Protein AF-A0A151H993-F1 (afdb_monomer_lite)

Secondary structure (DSSP, 8-state):
-TTS-EEPTTS-EE--SS-S-----SS----TTS---------HHHHHHHHHHHHHHHHHHHTGGGS-HHHHHHHHHHHHHHHHHHHHHHHHHHHHHHHHHHTTEEEEESGGGG-TTS-TTGGG-SSEEEEE----HHHHHHHHHHHHHH-

Radius of gyration: 31.65 Å; chains: 1; bounding box: 54×79×67 Å

Foldseek 3Di:
DPQQWDQDPVRDTDGDPDGPDDDDDPDPDDDPSDDDDDDDDPDPVVVVVVVVVVVVVVVVVVCLVVDDPVVVVVVVCVVVVVVVVVVVQVVVQVVVQLVVVLVQKRKGAQPLLPPPPADPVRSPPPGIDMDGHPDDPVSVVVSVVVVVVVD

p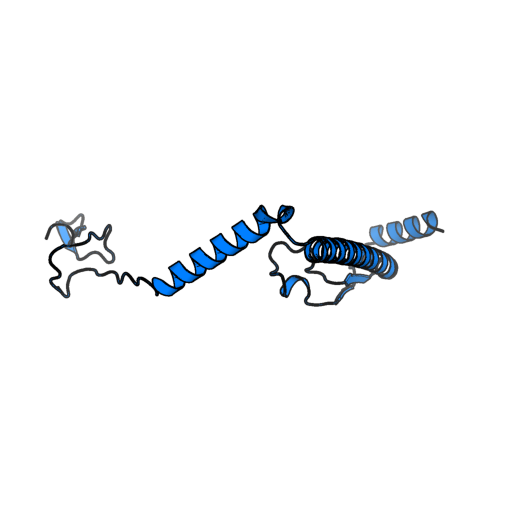LDDT: mean 85.68, std 9.74, range [46.72, 97.81]

InterPro domains:
  IPR004728 Translocation protein Sec62 [PF03839] (10-131)
  IPR004728 Translocation protein Sec62 [PTHR12443] (11-133)

Organism: NCBI:txid1130821

Structure (mmCIF, N/CA/C/O backbone):
data_AF-A0A151H993-F1
#
_entry.id   AF-A0A151H993-F1
#
loop_
_atom_site.group_PDB
_atom_site.id
_atom_site.type_symbol
_atom_site.label_atom_id
_atom_site.label_alt_id
_atom_site.label_comp_id
_atom_site.label_asym_id
_atom_site.label_entity_id
_atom_site.label_seq_id
_atom_site.pdbx_PDB_ins_code
_atom_site.Cartn_x
_atom_site.Cartn_y
_atom_site.Cartn_z
_atom_site.occupancy
_atom_site.B_iso_or_equiv
_atom_site.auth_seq_id
_atom_site.auth_comp_id
_atom_site.auth_asym_id
_atom_site.auth_atom_id
_atom_site.pdbx_PDB_model_num
ATOM 1 N N . ILE A 1 1 ? -18.102 37.736 39.877 1.00 49.25 1 ILE A N 1
ATOM 2 C CA . ILE A 1 1 ? -18.304 37.528 38.415 1.00 49.25 1 ILE A CA 1
ATOM 3 C C . ILE A 1 1 ? -16.964 37.888 37.768 1.00 49.25 1 ILE A C 1
ATOM 5 O O . ILE A 1 1 ? -16.872 38.728 36.885 1.00 49.25 1 ILE A O 1
ATOM 9 N N . ASP A 1 2 ? -15.882 37.294 38.279 1.00 46.72 2 ASP A N 1
ATOM 10 C CA . ASP A 1 2 ? -14.565 37.962 38.308 1.00 46.72 2 ASP A CA 1
ATOM 11 C C . ASP A 1 2 ? -13.666 37.556 37.134 1.00 46.72 2 ASP A C 1
ATOM 13 O O . ASP A 1 2 ? -12.447 37.593 37.214 1.00 46.72 2 ASP A O 1
ATOM 17 N N . GLY A 1 3 ? -14.277 37.145 36.023 1.00 54.12 3 GLY A N 1
ATOM 18 C CA . GLY A 1 3 ? -13.558 36.728 34.815 1.00 54.12 3 GLY A CA 1
ATOM 19 C C . GLY A 1 3 ? -14.303 37.001 33.512 1.00 54.12 3 GLY A C 1
ATOM 20 O O . GLY A 1 3 ? -13.907 36.484 32.473 1.00 54.12 3 GLY A O 1
ATOM 21 N N . VAL A 1 4 ? -15.399 37.768 33.556 1.00 57.16 4 VAL A N 1
ATOM 22 C CA . VAL A 1 4 ? -16.246 38.049 32.379 1.00 57.16 4 VAL A CA 1
ATOM 23 C C . VAL A 1 4 ? -15.883 39.384 31.719 1.00 57.16 4 VAL A C 1
ATOM 25 O O . VAL A 1 4 ? -16.315 39.653 30.603 1.00 57.16 4 VAL A O 1
ATOM 28 N N . ILE A 1 5 ? -15.086 40.225 32.381 1.00 61.66 5 ILE A N 1
ATOM 29 C CA . ILE A 1 5 ? -14.838 41.604 31.957 1.00 61.66 5 ILE A CA 1
ATOM 30 C C . ILE A 1 5 ? -13.337 41.891 32.054 1.00 61.66 5 ILE A C 1
ATOM 32 O O . ILE A 1 5 ? -12.749 41.736 33.121 1.00 61.66 5 ILE A O 1
ATOM 36 N N . GLU A 1 6 ? -12.723 42.284 30.938 1.00 65.31 6 GLU A N 1
ATOM 37 C CA . GLU A 1 6 ? -11.327 42.727 30.888 1.00 65.31 6 GLU A CA 1
ATOM 38 C C . GLU A 1 6 ? -11.284 44.256 31.063 1.00 65.31 6 GLU A C 1
ATOM 40 O O . GLU A 1 6 ? -12.134 44.974 30.525 1.00 65.31 6 GLU A O 1
ATOM 45 N N . GLN A 1 7 ? -10.334 44.760 31.853 1.00 65.25 7 GLN A N 1
ATOM 46 C CA . GLN A 1 7 ? -10.122 46.197 32.046 1.00 65.25 7 GLN A CA 1
ATOM 47 C C . GLN A 1 7 ? -9.073 46.680 31.034 1.00 65.25 7 GLN A C 1
ATOM 49 O O . GLN A 1 7 ? -7.961 46.159 31.012 1.00 65.25 7 GLN A O 1
ATOM 54 N N . ASP A 1 8 ? -9.454 47.631 30.178 1.00 67.00 8 ASP A N 1
ATOM 55 C CA . ASP A 1 8 ? -8.564 48.286 29.205 1.00 67.00 8 ASP A CA 1
ATOM 56 C C . ASP A 1 8 ? -7.508 49.136 29.950 1.00 67.00 8 ASP A C 1
ATOM 58 O O . ASP A 1 8 ? -7.734 49.519 31.101 1.00 67.00 8 ASP A O 1
ATOM 62 N N . GLU A 1 9 ? -6.386 49.495 29.313 1.00 73.56 9 GLU A N 1
ATOM 63 C CA . GLU A 1 9 ? -5.328 50.331 29.936 1.00 73.56 9 GLU A CA 1
ATOM 64 C C . GLU A 1 9 ? -5.853 51.697 30.428 1.00 73.56 9 GLU A C 1
ATOM 66 O O . GLU A 1 9 ? -5.329 52.291 31.366 1.00 73.56 9 GLU A O 1
ATOM 71 N N . GLU A 1 10 ? -6.960 52.160 29.846 1.00 77.44 10 GLU A N 1
ATOM 72 C CA . GLU A 1 10 ? -7.692 53.378 30.211 1.00 77.44 10 GLU A CA 1
ATOM 73 C C . GLU A 1 10 ? -8.673 53.182 31.386 1.00 77.44 10 GLU A C 1
ATOM 75 O O . GLU A 1 10 ? -9.511 54.040 31.666 1.00 77.44 10 GLU A O 1
ATOM 80 N N . GLY A 1 11 ? -8.647 52.020 32.041 1.00 71.88 11 GLY A N 1
ATOM 81 C CA . GLY A 1 11 ? -9.519 51.687 33.164 1.00 71.88 11 GLY A CA 1
ATOM 82 C C . GLY A 1 11 ? -10.969 51.373 32.779 1.00 71.88 11 GLY A C 1
ATOM 83 O O . GLY A 1 11 ? -11.807 51.212 33.667 1.00 71.88 11 GLY A O 1
ATOM 84 N N . ARG A 1 12 ? -11.285 51.271 31.480 1.00 71.00 12 ARG A N 1
ATOM 85 C CA . ARG A 1 12 ? -12.637 50.979 30.980 1.00 71.00 12 ARG A CA 1
ATOM 86 C C . ARG A 1 12 ? -12.909 49.476 30.970 1.00 71.00 12 ARG A C 1
ATOM 88 O O . ARG A 1 12 ? -12.113 48.691 30.469 1.00 71.00 12 ARG A O 1
ATOM 95 N N . PHE A 1 13 ? -14.066 49.078 31.482 1.00 69.75 13 PHE A N 1
ATOM 96 C CA . PHE A 1 13 ? -14.528 47.692 31.469 1.00 69.75 13 PHE A CA 1
ATOM 97 C C . PHE A 1 13 ? -15.065 47.316 30.081 1.00 69.75 13 PHE A C 1
ATOM 99 O O . PHE A 1 13 ? -16.058 47.889 29.627 1.00 69.75 13 PHE A O 1
ATOM 106 N N . LYS A 1 14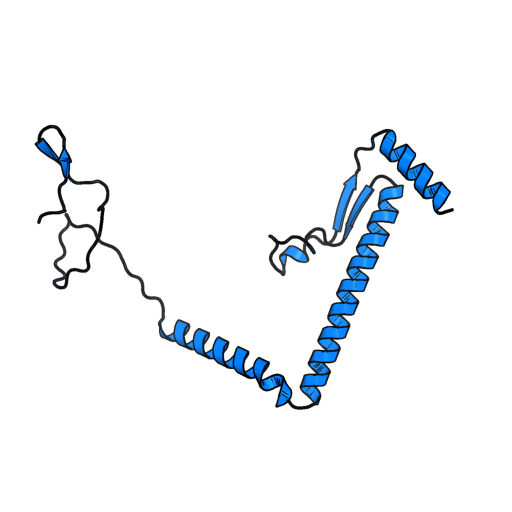 ? -14.437 46.349 29.402 1.00 69.81 14 LYS A N 1
ATOM 107 C CA . LYS A 1 14 ? -14.909 45.801 28.121 1.00 6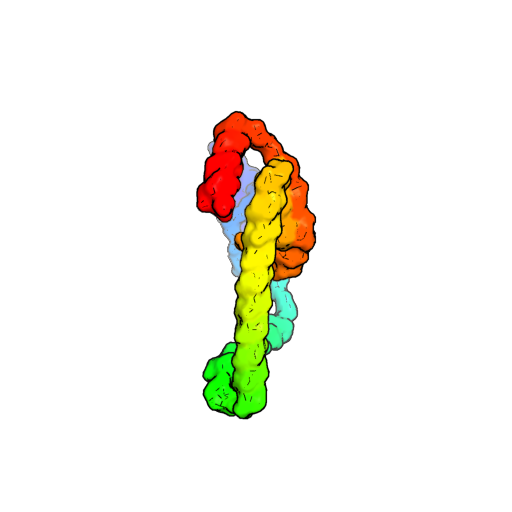9.81 14 LYS A CA 1
ATOM 108 C C . LYS A 1 14 ? -15.179 44.307 28.225 1.00 69.81 14 LYS A C 1
ATOM 110 O O . LYS A 1 14 ? -14.467 43.555 28.889 1.00 69.81 14 LYS A O 1
ATOM 115 N N . ARG A 1 15 ? -16.218 43.862 27.516 1.00 69.31 15 ARG A N 1
ATOM 116 C CA . ARG A 1 15 ? -16.500 42.435 27.359 1.00 69.31 15 ARG A CA 1
ATOM 117 C C . ARG A 1 15 ? -15.475 41.841 26.378 1.00 69.31 15 ARG A C 1
ATOM 119 O O . ARG A 1 15 ? -15.382 42.347 25.257 1.00 69.31 15 ARG A O 1
ATOM 126 N N . PRO A 1 16 ? -14.712 40.803 26.760 1.00 74.69 16 PRO A N 1
ATOM 127 C CA . PRO A 1 16 ? -13.756 40.171 25.863 1.00 74.69 16 PRO A CA 1
ATOM 128 C C . PRO A 1 16 ? -14.493 39.491 24.707 1.00 74.69 16 PRO A C 1
ATOM 130 O O . PRO A 1 16 ? -15.607 38.994 24.872 1.00 74.69 16 PRO A O 1
ATOM 133 N N . LYS A 1 17 ? -13.870 39.445 23.525 1.00 80.06 17 LYS A N 1
ATOM 134 C CA . LYS A 1 17 ? -14.436 38.744 22.357 1.00 80.06 17 LYS A CA 1
ATOM 135 C C . LYS A 1 17 ? -14.477 37.225 22.569 1.00 80.06 17 LYS A C 1
ATOM 137 O O . LYS A 1 17 ? -15.388 36.568 22.078 1.00 80.06 17 LYS A O 1
ATOM 142 N N . TRP A 1 18 ? -13.502 36.690 23.308 1.00 77.94 18 TRP A N 1
ATOM 143 C CA . TRP A 1 18 ? -13.349 35.264 23.593 1.00 77.94 18 TRP A CA 1
ATOM 144 C C . TRP A 1 18 ? -12.889 35.039 25.039 1.00 77.94 18 TRP A C 1
ATOM 146 O O . TRP A 1 18 ? -12.071 35.815 25.536 1.00 77.94 18 TRP A O 1
ATOM 156 N N . PRO A 1 19 ? -13.364 33.984 25.720 1.00 77.12 19 PRO A N 1
ATOM 157 C CA . PRO A 1 19 ? -12.911 33.660 27.065 1.00 77.12 19 PRO A CA 1
ATOM 158 C C . PRO A 1 19 ? -11.510 33.033 27.021 1.00 77.12 19 PRO A C 1
ATOM 160 O O . PRO A 1 19 ? -11.241 32.166 26.193 1.00 77.12 19 PRO A O 1
ATOM 163 N N . LYS A 1 20 ? -10.627 33.407 27.955 1.00 79.25 20 LYS A N 1
ATOM 164 C CA . LYS A 1 20 ? -9.298 32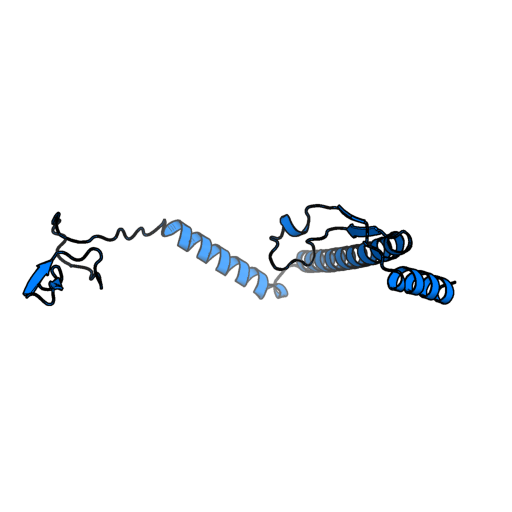.775 28.096 1.00 79.25 20 LYS A CA 1
ATOM 165 C C . LYS A 1 20 ? -9.382 31.329 28.601 1.00 79.25 20 LYS A C 1
ATOM 167 O O . LYS A 1 20 ? -8.558 30.498 28.235 1.00 79.25 20 LYS A O 1
ATOM 172 N N . ARG A 1 21 ? -10.367 31.022 29.453 1.00 78.00 21 ARG A N 1
ATOM 173 C CA . ARG A 1 21 ? -10.613 29.679 30.000 1.00 78.00 21 ARG A CA 1
ATOM 174 C C . ARG A 1 21 ? -12.075 29.524 30.408 1.00 78.00 21 ARG A C 1
ATOM 176 O O . ARG A 1 21 ? -12.637 30.416 31.035 1.00 78.00 21 ARG A O 1
ATOM 183 N N . LEU A 1 22 ? -12.657 28.369 30.100 1.00 80.75 22 LEU A N 1
ATOM 184 C CA . LEU A 1 22 ? -13.975 27.954 30.579 1.00 80.75 22 LEU A CA 1
ATOM 185 C C . LEU A 1 22 ? -13.800 26.920 31.694 1.00 80.75 22 LEU A C 1
ATOM 187 O O . LEU A 1 22 ? -12.943 26.042 31.604 1.00 80.75 22 LEU A O 1
ATOM 191 N N . ALA A 1 23 ? -14.600 27.029 32.750 1.00 81.12 23 ALA A N 1
ATOM 192 C CA . ALA A 1 23 ? -14.651 26.052 33.830 1.00 81.12 23 ALA A CA 1
ATOM 193 C C . ALA A 1 23 ? -16.064 25.471 33.922 1.00 81.12 23 ALA A C 1
ATOM 195 O O . ALA A 1 23 ? -17.049 26.188 33.727 1.00 81.12 23 ALA A O 1
ATOM 196 N N . MET A 1 24 ? -16.171 24.179 34.235 1.00 81.94 24 MET A N 1
ATOM 197 C CA . MET A 1 24 ? -17.470 23.568 34.509 1.00 81.94 24 MET A CA 1
ATOM 198 C C . MET A 1 24 ? -18.050 24.170 35.789 1.00 81.94 24 MET A C 1
ATOM 200 O O . MET A 1 24 ? -17.447 24.089 36.858 1.00 81.94 24 MET A O 1
ATOM 204 N N . THR A 1 25 ? -19.224 24.787 35.666 1.00 79.94 25 THR A N 1
ATOM 205 C CA . THR A 1 25 ? -19.954 25.340 36.809 1.00 79.94 25 THR A CA 1
ATOM 206 C C . THR A 1 25 ? -20.975 24.305 37.289 1.00 79.94 25 THR A C 1
ATOM 208 O O . THR A 1 25 ? -21.789 23.857 36.479 1.00 79.94 25 THR A O 1
ATOM 211 N N . PRO A 1 26 ? -20.977 23.923 38.582 1.00 81.38 26 PRO A N 1
ATOM 212 C CA . PRO A 1 26 ? -21.912 22.924 39.108 1.00 81.38 26 PRO A CA 1
ATOM 213 C C . PRO A 1 26 ? -23.368 23.415 39.142 1.00 81.38 26 PRO A C 1
ATOM 215 O O . PRO A 1 26 ? -24.289 22.607 39.100 1.00 81.38 26 PRO A O 1
ATOM 218 N N . LYS A 1 27 ? -23.595 24.737 39.194 1.00 83.00 27 LYS A N 1
ATOM 219 C CA . LYS A 1 27 ? -24.921 25.359 39.057 1.00 83.00 27 LYS A CA 1
ATOM 220 C C . LYS A 1 27 ? -25.123 25.847 37.617 1.00 83.00 27 LYS A C 1
ATOM 222 O O . LYS A 1 27 ? -24.519 26.838 37.215 1.00 83.00 27 LYS A O 1
ATOM 227 N N . GLN A 1 28 ? -25.970 25.159 36.854 1.00 78.81 28 GLN A N 1
ATOM 228 C CA . GLN A 1 28 ? -26.311 25.498 35.465 1.00 78.81 28 GLN A CA 1
ATOM 229 C C . GLN A 1 28 ? -27.358 26.626 35.415 1.00 78.81 28 GLN A C 1
ATOM 231 O O . GLN A 1 28 ? -28.526 26.389 35.124 1.00 78.81 28 GLN A O 1
ATOM 236 N N . ASN A 1 29 ? -26.941 27.854 35.729 1.00 81.62 29 ASN A N 1
ATOM 237 C CA . ASN A 1 29 ? -27.744 29.047 35.455 1.00 81.62 29 ASN A CA 1
ATOM 238 C C . ASN A 1 29 ? -27.386 29.587 34.065 1.00 81.62 29 ASN A C 1
ATOM 240 O O . ASN A 1 29 ? -26.209 29.802 33.762 1.00 81.62 29 ASN A O 1
ATOM 244 N N . PHE A 1 30 ? -28.397 29.808 33.225 1.00 81.00 30 PHE A N 1
ATOM 245 C CA . PHE A 1 30 ? -28.211 30.355 31.884 1.00 81.00 30 PHE A CA 1
ATOM 246 C C . PHE A 1 30 ? -28.276 31.887 31.924 1.00 81.00 30 PHE A C 1
ATOM 248 O O . PHE A 1 30 ? -29.315 32.459 32.245 1.00 81.00 30 PHE A O 1
ATOM 255 N N . ASP A 1 31 ? -27.158 32.539 31.612 1.00 82.00 31 ASP A N 1
ATOM 256 C CA . ASP A 1 31 ? -26.994 33.986 31.522 1.00 82.00 31 ASP A CA 1
ATOM 257 C C . ASP A 1 31 ? -26.629 34.344 30.069 1.00 82.00 31 ASP A C 1
ATOM 259 O O . ASP A 1 31 ? -25.620 33.848 29.555 1.00 82.00 31 ASP A O 1
ATOM 263 N N . PRO A 1 32 ? -27.395 35.221 29.393 1.00 79.62 32 PRO A N 1
ATOM 264 C CA . PRO A 1 32 ? -27.065 35.716 28.055 1.00 79.62 32 PRO A CA 1
ATOM 265 C C . PRO A 1 32 ? -25.656 36.322 27.924 1.00 79.62 32 PRO A C 1
ATOM 267 O O . PRO A 1 32 ? -25.127 36.429 26.816 1.00 79.62 32 PRO A O 1
ATOM 270 N N . GLN A 1 33 ? -25.041 36.743 29.034 1.00 76.38 33 GLN A N 1
ATOM 271 C CA . GLN A 1 33 ? -23.711 37.350 29.067 1.00 76.38 33 GLN A CA 1
ATOM 272 C C . GLN A 1 33 ? -22.568 36.349 29.306 1.00 76.38 33 GLN A C 1
ATOM 274 O O . GLN A 1 33 ? -21.398 36.743 29.234 1.00 76.38 33 GLN A O 1
ATOM 279 N N . ALA A 1 34 ? -22.855 35.065 29.519 1.00 79.12 34 ALA A N 1
ATOM 280 C CA . ALA A 1 34 ? -21.838 34.035 29.715 1.00 79.12 34 ALA A CA 1
ATOM 281 C C . ALA A 1 34 ? -21.405 33.360 28.398 1.00 79.12 34 ALA A C 1
ATOM 283 O O . ALA A 1 34 ? -22.091 33.412 27.377 1.00 79.12 34 ALA A O 1
ATOM 284 N N . PHE A 1 35 ? -20.231 32.726 28.426 1.00 82.38 35 PHE A N 1
ATOM 285 C CA . PHE A 1 35 ? -19.720 31.905 27.329 1.00 82.38 35 PHE A CA 1
ATOM 286 C C . PHE A 1 35 ? -20.047 30.432 27.576 1.00 82.38 35 PHE A C 1
ATOM 288 O O . PHE A 1 35 ? -19.859 29.931 28.685 1.00 82.38 35 PHE A O 1
ATOM 295 N N . TYR A 1 36 ? -20.477 29.733 26.526 1.00 83.75 36 TYR A N 1
ATOM 296 C CA . TYR A 1 36 ? -20.887 28.332 26.587 1.00 83.75 36 TYR A CA 1
ATOM 297 C C . TYR A 1 36 ? -20.106 27.490 25.584 1.00 83.75 36 TYR A C 1
ATOM 299 O O . TYR A 1 36 ? -19.775 27.950 24.493 1.00 83.75 36 TYR A O 1
ATOM 307 N N . VAL A 1 37 ? -19.843 26.238 25.952 1.00 86.06 37 VAL A N 1
ATOM 308 C CA . VAL A 1 37 ? -19.308 25.211 25.057 1.00 86.06 37 VAL A CA 1
ATOM 309 C C . VAL A 1 37 ? -20.264 24.028 25.066 1.00 86.06 37 VAL A C 1
ATOM 311 O O . VAL A 1 37 ? -20.712 23.591 26.126 1.00 86.06 37 VAL A O 1
ATOM 314 N N . VAL A 1 38 ? -20.595 23.521 23.882 1.00 85.00 38 VAL A N 1
ATOM 315 C CA . VAL A 1 38 ? -21.393 22.303 23.745 1.00 85.00 38 VAL A CA 1
ATOM 316 C C . VAL A 1 38 ? -20.432 21.125 23.747 1.00 85.00 38 VAL A C 1
ATOM 318 O O . VAL A 1 38 ? -19.642 20.961 22.819 1.00 85.00 38 VAL A O 1
ATOM 321 N N . VAL A 1 39 ? -20.488 20.310 24.797 1.00 84.56 39 VAL A N 1
ATOM 322 C CA . VAL A 1 39 ? -19.756 19.043 24.851 1.00 84.56 39 VAL A CA 1
ATOM 323 C C . VAL A 1 39 ? -20.671 17.971 24.277 1.00 84.56 39 VAL A C 1
ATOM 325 O O . VAL A 1 39 ? -21.589 17.502 24.947 1.00 84.56 39 VAL A O 1
ATOM 328 N N . TYR A 1 40 ? -20.463 17.626 23.009 1.00 85.31 40 TYR A N 1
ATOM 329 C CA . TYR A 1 40 ? -21.171 16.517 22.384 1.00 85.31 40 TYR A CA 1
ATOM 330 C C . TYR A 1 40 ? -20.422 15.216 22.668 1.00 85.31 40 TYR A C 1
ATOM 332 O O . TYR A 1 40 ? -19.391 14.927 22.060 1.00 85.31 40 TYR A O 1
ATOM 340 N N . GLU A 1 41 ? -20.940 14.429 23.603 1.00 82.19 41 GLU A N 1
ATOM 341 C CA . GLU A 1 41 ? -20.519 13.044 23.764 1.00 82.19 41 GLU A CA 1
ATOM 342 C C . GLU A 1 41 ? -21.289 12.212 22.734 1.00 82.19 41 GLU A C 1
ATOM 344 O O . GLU A 1 41 ? -22.513 12.107 22.800 1.00 82.19 41 GLU A O 1
ATOM 349 N N . GLY A 1 42 ? -20.583 11.668 21.738 1.00 85.56 42 GLY A N 1
ATOM 350 C CA . GLY A 1 42 ? -21.189 10.788 20.739 1.00 85.56 42 GLY A CA 1
ATOM 351 C C . GLY A 1 42 ? -21.809 9.527 21.359 1.00 85.56 42 GLY A C 1
ATOM 352 O O . GLY A 1 42 ? -21.789 9.312 22.571 1.00 85.56 42 GLY A O 1
ATOM 353 N N . SER A 1 43 ? -22.349 8.640 20.520 1.00 90.00 43 SER A N 1
ATOM 354 C CA . SER A 1 43 ? -22.947 7.387 21.000 1.00 90.00 43 SER A CA 1
ATOM 355 C C . SER A 1 43 ? -21.911 6.506 21.714 1.00 90.00 43 SER A C 1
ATOM 357 O O . SER A 1 43 ? -21.092 5.840 21.076 1.00 90.00 43 SER A O 1
ATOM 359 N N . LYS A 1 44 ? -21.972 6.463 23.051 1.00 88.69 44 LYS A N 1
ATOM 360 C CA . LYS A 1 44 ? -21.088 5.634 23.890 1.00 88.69 44 LYS A CA 1
ATOM 361 C C . LYS A 1 44 ? -21.183 4.151 23.534 1.00 88.69 44 LYS A C 1
ATOM 363 O O . LYS A 1 44 ? -20.170 3.460 23.493 1.00 88.69 44 LYS A O 1
ATOM 368 N N . SER A 1 45 ? -22.380 3.669 23.198 1.00 92.06 45 SER A N 1
ATOM 369 C CA . SER A 1 45 ? -22.594 2.281 22.769 1.00 92.06 45 SER A CA 1
ATOM 370 C C . SER A 1 45 ? -21.814 1.944 21.498 1.00 92.06 45 SER A C 1
ATOM 372 O O . SER A 1 45 ? -21.222 0.872 21.409 1.00 92.06 45 SER A O 1
ATOM 374 N N . TRP A 1 46 ? -21.762 2.872 20.536 1.00 92.62 46 TRP A N 1
ATOM 375 C CA . TRP A 1 46 ? -20.994 2.688 19.304 1.00 92.62 46 TRP A CA 1
ATOM 376 C C . TRP A 1 46 ? -19.489 2.634 19.577 1.00 92.62 46 TRP A C 1
ATOM 378 O O . TRP A 1 46 ? -18.791 1.761 19.064 1.00 92.62 46 TRP A O 1
ATOM 388 N N . GLN A 1 47 ? -18.999 3.508 20.458 1.00 92.31 47 GLN A N 1
ATOM 389 C CA . GLN A 1 47 ? -17.599 3.507 20.874 1.00 92.31 47 GLN A CA 1
ATOM 390 C C . GLN A 1 47 ? -17.206 2.197 21.574 1.00 92.31 47 GLN A C 1
ATOM 392 O O . GLN A 1 47 ? -16.165 1.622 21.259 1.00 92.31 47 GLN A O 1
ATOM 397 N N . HIS A 1 48 ? -18.041 1.690 22.486 1.00 95.19 48 HIS A N 1
ATOM 398 C CA . HIS A 1 48 ? -17.796 0.407 23.149 1.00 95.19 48 HIS A CA 1
ATOM 399 C C . HIS A 1 48 ? -17.830 -0.773 22.174 1.00 95.19 48 HIS A C 1
ATOM 401 O O . HIS A 1 48 ? -17.005 -1.677 22.285 1.00 95.19 48 HIS A O 1
ATOM 407 N N . PHE A 1 49 ? -18.740 -0.752 21.198 1.00 96.88 49 PHE A N 1
ATOM 408 C CA . PHE A 1 49 ? -18.815 -1.782 20.167 1.00 96.88 49 PHE A CA 1
ATOM 409 C C . PHE A 1 49 ? -17.553 -1.818 19.296 1.00 96.88 49 PHE A C 1
ATOM 411 O O . PHE A 1 49 ? -16.974 -2.888 19.106 1.00 96.88 49 PHE A O 1
ATOM 418 N N . ILE A 1 50 ? -17.079 -0.660 18.821 1.00 96.62 50 ILE A N 1
ATOM 419 C CA . ILE A 1 50 ? -15.827 -0.574 18.055 1.00 96.62 50 ILE A CA 1
ATOM 420 C C . ILE A 1 50 ? -14.651 -1.064 18.903 1.00 96.62 50 ILE A C 1
ATOM 422 O O . ILE A 1 50 ? -13.847 -1.862 18.425 1.00 96.62 50 ILE A O 1
ATOM 426 N N . LEU A 1 51 ? -14.566 -0.635 20.167 1.00 96.88 51 LEU A N 1
ATOM 427 C CA . LEU A 1 51 ? -13.503 -1.064 21.075 1.00 96.88 51 LEU A CA 1
ATOM 428 C C . LEU A 1 51 ? -13.490 -2.590 21.242 1.00 96.88 51 LEU A C 1
ATOM 430 O O . LEU A 1 51 ? -12.436 -3.212 21.126 1.00 96.88 51 LEU A O 1
ATOM 434 N N . PHE A 1 52 ? -14.658 -3.197 21.455 1.00 97.75 52 PHE A N 1
ATOM 435 C CA . PHE A 1 52 ? -14.794 -4.649 21.527 1.00 97.75 52 PHE A CA 1
ATOM 436 C C . PHE A 1 52 ? -14.343 -5.330 20.227 1.00 97.75 52 PHE A C 1
ATOM 438 O O . PHE A 1 52 ? -13.581 -6.293 20.283 1.00 97.75 52 PHE A O 1
ATOM 445 N N . CYS A 1 53 ? -14.748 -4.812 19.063 1.00 97.81 53 CYS A N 1
ATOM 446 C CA . CYS A 1 53 ? -14.345 -5.357 17.764 1.00 97.81 53 CYS A CA 1
ATOM 447 C C . CYS A 1 53 ? -12.826 -5.302 17.559 1.00 97.81 53 CYS A C 1
ATOM 449 O O . CYS A 1 53 ? -12.239 -6.281 17.104 1.00 97.81 53 CYS A O 1
ATOM 451 N N . ILE A 1 54 ? -12.181 -4.191 17.928 1.00 97.56 54 ILE A N 1
ATOM 452 C CA . ILE A 1 54 ? -10.723 -4.036 17.836 1.00 97.56 54 ILE A CA 1
ATOM 453 C C . ILE A 1 54 ? -10.027 -5.059 18.737 1.00 97.56 54 ILE A C 1
ATOM 455 O O . ILE A 1 54 ? -9.132 -5.767 18.281 1.00 97.56 54 ILE A O 1
ATOM 459 N N . ILE A 1 55 ? -10.461 -5.184 19.995 1.00 97.69 55 ILE A N 1
ATOM 460 C CA . ILE A 1 55 ? -9.886 -6.152 20.940 1.00 97.69 55 ILE A CA 1
ATOM 461 C C . ILE A 1 55 ? -10.059 -7.584 20.417 1.00 97.69 55 ILE A C 1
ATOM 463 O O . ILE A 1 55 ? -9.102 -8.358 20.411 1.00 97.69 55 ILE A O 1
ATOM 467 N N . ALA A 1 56 ? -11.253 -7.933 19.933 1.00 97.12 56 ALA A N 1
ATOM 468 C CA . ALA A 1 56 ? -11.531 -9.249 19.369 1.00 97.12 56 ALA A CA 1
ATOM 469 C C . ALA A 1 56 ? -10.666 -9.541 18.131 1.00 97.12 56 ALA A C 1
ATOM 471 O O . ALA A 1 56 ? -10.127 -10.642 18.012 1.00 97.12 56 ALA A O 1
ATOM 472 N N . ALA A 1 57 ? -10.484 -8.561 17.240 1.00 96.25 57 ALA A N 1
ATOM 473 C CA . ALA A 1 57 ? -9.631 -8.691 16.062 1.00 96.25 57 ALA A CA 1
ATOM 474 C C . ALA A 1 57 ? -8.165 -8.939 16.448 1.00 96.25 57 ALA A C 1
ATOM 476 O O . ALA A 1 57 ? -7.549 -9.877 15.940 1.00 96.25 57 ALA A O 1
ATOM 477 N N . VAL A 1 58 ? -7.626 -8.159 17.392 1.00 96.44 58 VAL A N 1
ATOM 478 C CA . VAL A 1 58 ? -6.255 -8.337 17.895 1.00 96.44 58 VAL A CA 1
ATOM 479 C C . VAL A 1 58 ? -6.083 -9.716 18.531 1.00 96.44 58 VAL A C 1
ATOM 481 O O . VAL A 1 58 ? -5.133 -10.421 18.196 1.00 96.44 58 VAL A O 1
ATOM 484 N N . LEU A 1 59 ? -7.018 -10.150 19.385 1.00 95.44 59 LEU A N 1
ATOM 485 C CA . LEU A 1 59 ? -6.977 -11.486 19.989 1.00 95.44 59 LEU A CA 1
ATOM 486 C C . LEU A 1 59 ? -7.004 -12.595 18.935 1.00 95.44 59 LEU A C 1
ATOM 488 O O . LEU A 1 59 ? -6.211 -13.531 19.025 1.00 95.44 59 LEU A O 1
ATOM 492 N N . CYS A 1 60 ? -7.858 -12.480 17.913 1.00 93.25 60 CYS A N 1
ATOM 493 C CA . CYS A 1 60 ? -7.895 -13.442 16.815 1.00 93.25 60 CYS A CA 1
ATOM 494 C C . CYS A 1 60 ? -6.533 -13.545 16.120 1.00 93.25 60 CYS A C 1
ATOM 496 O O . CYS A 1 60 ? -6.053 -14.658 15.911 1.00 93.25 60 CYS A O 1
ATOM 498 N N . VAL A 1 61 ? -5.889 -12.413 15.816 1.00 93.25 61 VAL A N 1
ATOM 499 C CA . VAL A 1 61 ? -4.563 -12.376 15.175 1.00 93.25 61 VAL A CA 1
ATOM 500 C C . VAL A 1 61 ? -3.481 -12.961 16.088 1.00 93.25 61 VAL A C 1
ATOM 502 O O . VAL A 1 61 ? -2.713 -13.813 15.650 1.00 93.25 61 VAL A O 1
ATOM 505 N N . CYS A 1 62 ? -3.436 -12.587 17.369 1.00 94.75 62 CYS A N 1
ATOM 506 C CA . CYS A 1 62 ? -2.470 -13.138 18.327 1.00 94.75 62 CYS A CA 1
ATOM 507 C C . CYS A 1 62 ? -2.662 -14.646 18.562 1.00 94.75 62 CYS A C 1
ATOM 509 O O . CYS A 1 62 ? -1.695 -15.359 18.823 1.00 94.75 62 CYS A O 1
ATOM 511 N N . MET A 1 63 ? -3.893 -15.149 18.432 1.00 93.62 63 MET A N 1
ATOM 512 C CA . MET A 1 63 ? -4.223 -16.573 18.513 1.00 93.62 63 MET A CA 1
ATOM 513 C C . MET A 1 63 ? -3.991 -17.339 17.204 1.00 93.62 63 MET A C 1
ATOM 515 O O . MET A 1 63 ? -4.390 -18.499 17.121 1.00 93.62 63 MET A O 1
ATOM 519 N N . PHE A 1 64 ? -3.293 -16.771 16.214 1.00 90.69 64 PHE A N 1
ATOM 520 C CA . PHE A 1 64 ? -2.830 -17.493 15.021 1.00 90.69 64 PHE A CA 1
ATOM 521 C C . PHE A 1 64 ? -2.310 -18.928 15.285 1.00 90.69 64 PHE A C 1
ATOM 523 O O . PHE A 1 64 ? -2.692 -19.837 14.540 1.00 90.69 64 PHE A O 1
ATOM 530 N N . PRO A 1 65 ? -1.516 -19.223 16.343 1.00 90.56 65 PRO A N 1
ATOM 531 C CA . PRO A 1 65 ? -1.106 -20.598 16.647 1.00 90.56 65 PRO A CA 1
ATOM 532 C C . PRO A 1 65 ? -2.273 -21.558 16.933 1.00 90.56 65 PRO A C 1
ATOM 534 O O . PRO A 1 65 ? -2.181 -22.728 16.560 1.00 90.56 65 PRO A O 1
ATOM 537 N N . ALA A 1 66 ? -3.380 -21.087 17.510 1.00 93.69 66 ALA A N 1
ATOM 538 C CA . ALA A 1 66 ? -4.566 -21.892 17.812 1.00 93.69 66 ALA A CA 1
ATOM 539 C C . ALA A 1 66 ? -5.496 -22.101 16.600 1.00 93.69 66 ALA A C 1
ATOM 541 O O . ALA A 1 66 ? -6.444 -22.879 16.680 1.00 93.69 66 ALA A O 1
ATOM 542 N N . TRP A 1 67 ? -5.248 -21.429 15.470 1.00 94.56 67 TRP A N 1
ATOM 543 C CA . TRP A 1 67 ? -6.121 -21.529 14.301 1.00 94.56 67 TRP A CA 1
ATOM 544 C C . TRP A 1 67 ? -6.090 -22.929 13.667 1.00 94.56 67 TRP A C 1
ATOM 546 O O . TRP A 1 67 ? -5.036 -23.585 13.646 1.00 94.56 67 TRP A O 1
ATOM 556 N N . PRO A 1 68 ? -7.212 -23.375 13.068 1.00 94.81 68 PRO A N 1
ATOM 557 C CA . PRO A 1 68 ? -7.247 -24.602 12.287 1.00 94.81 68 PRO A CA 1
ATOM 558 C C . PRO A 1 68 ? -6.269 -24.520 11.110 1.00 94.81 68 PRO A C 1
ATOM 560 O O . PRO A 1 68 ? -6.096 -23.469 10.487 1.00 94.81 68 PRO A O 1
ATOM 563 N N . LEU A 1 69 ? -5.663 -25.658 10.762 1.00 94.44 69 LEU A N 1
ATOM 564 C CA . LEU A 1 69 ? -4.621 -25.732 9.730 1.00 94.44 69 LEU A CA 1
ATOM 565 C C . LEU A 1 69 ? -5.069 -25.131 8.385 1.00 94.44 69 LEU A C 1
ATOM 567 O O . LEU A 1 69 ? -4.281 -24.479 7.709 1.00 94.44 69 LEU A O 1
ATOM 571 N N . LYS A 1 70 ? -6.349 -25.289 8.024 1.00 95.44 70 LYS A N 1
ATOM 572 C CA . LYS A 1 70 ? -6.926 -24.750 6.781 1.00 95.44 70 LYS A CA 1
ATOM 573 C C . LYS A 1 70 ? -6.810 -23.223 6.683 1.00 95.44 70 LYS A C 1
ATOM 575 O O . LYS A 1 70 ? -6.458 -22.722 5.621 1.00 95.44 70 LYS A O 1
ATOM 580 N N . LEU A 1 71 ? -7.047 -22.492 7.779 1.00 94.25 71 LEU A N 1
ATOM 581 C CA . LEU A 1 71 ? -6.944 -21.027 7.789 1.00 94.25 71 LEU A CA 1
ATOM 582 C C . LEU A 1 71 ? -5.491 -20.558 7.696 1.00 94.25 71 LEU A C 1
ATOM 584 O O . LEU A 1 71 ? -5.200 -19.619 6.964 1.00 94.25 71 LEU A O 1
ATOM 588 N N . LYS A 1 72 ? -4.566 -21.246 8.375 1.00 94.56 72 LYS A N 1
ATOM 589 C CA . LYS A 1 72 ? -3.127 -20.947 8.281 1.00 94.56 72 LYS A CA 1
ATOM 590 C C . LYS A 1 72 ? -2.630 -21.065 6.841 1.00 94.56 72 LYS A C 1
ATOM 592 O O . LYS A 1 72 ? -1.934 -20.184 6.347 1.00 94.56 72 LYS A O 1
ATOM 597 N N . VAL A 1 73 ? -3.043 -22.131 6.158 1.00 96.00 73 VAL A N 1
ATOM 598 C CA . VAL A 1 73 ? -2.721 -22.362 4.746 1.00 96.00 73 VAL A CA 1
ATOM 599 C C . VAL A 1 73 ? -3.342 -21.284 3.852 1.00 96.00 73 VAL A C 1
ATOM 601 O O . VAL A 1 73 ? -2.666 -20.777 2.964 1.00 96.00 73 VAL A O 1
ATOM 604 N N . ALA A 1 74 ? -4.588 -20.875 4.106 1.00 95.50 74 ALA A N 1
ATOM 605 C CA . ALA A 1 74 ? -5.226 -19.797 3.350 1.00 95.50 74 ALA A CA 1
ATOM 606 C C . ALA A 1 74 ? -4.463 -18.463 3.467 1.00 95.50 74 ALA A C 1
ATOM 608 O O . ALA A 1 74 ? -4.203 -17.824 2.451 1.00 95.50 74 ALA A O 1
ATOM 609 N N . VAL A 1 75 ? -4.046 -18.074 4.679 1.00 95.06 75 VAL A N 1
ATOM 610 C CA . VAL A 1 75 ? -3.230 -16.864 4.903 1.00 95.06 75 VAL A CA 1
ATOM 611 C C . VAL A 1 75 ? -1.879 -16.969 4.196 1.00 95.06 75 VAL A C 1
ATOM 613 O O . VAL A 1 75 ? -1.424 -15.997 3.597 1.00 95.06 75 VAL A O 1
ATOM 616 N N . TRP A 1 76 ? -1.258 -18.149 4.219 1.00 95.25 76 TRP A N 1
ATOM 617 C CA . TRP A 1 76 ? -0.004 -18.387 3.509 1.00 95.25 76 TRP A CA 1
ATOM 618 C C . TRP A 1 76 ? -0.152 -18.185 1.996 1.00 95.25 76 TRP A C 1
ATOM 620 O O . TRP A 1 76 ? 0.605 -17.414 1.410 1.00 95.25 76 TRP A O 1
ATOM 630 N N . TYR A 1 77 ? -1.164 -18.798 1.373 1.00 97.00 77 TYR A N 1
ATOM 631 C CA . TYR A 1 77 ? -1.433 -18.603 -0.055 1.00 97.00 77 TYR A CA 1
ATOM 632 C C . TYR A 1 77 ? -1.750 -17.144 -0.378 1.00 97.00 77 TYR A C 1
ATOM 634 O O . TYR A 1 77 ? -1.206 -16.614 -1.341 1.00 97.00 77 TYR A O 1
ATOM 642 N N . LEU A 1 78 ? -2.579 -16.480 0.433 1.00 96.56 78 LEU A N 1
ATOM 643 C CA . LEU A 1 78 ? -2.899 -15.064 0.253 1.00 96.56 78 LEU A CA 1
ATOM 644 C C . LEU A 1 78 ? -1.627 -14.205 0.268 1.00 96.56 78 LEU A C 1
ATOM 646 O O . LEU A 1 78 ? -1.446 -13.369 -0.611 1.00 96.56 78 LEU A O 1
ATOM 650 N N . SER A 1 79 ? -0.731 -14.440 1.232 1.00 96.31 79 SER A N 1
ATOM 651 C CA . SER A 1 79 ? 0.531 -13.708 1.359 1.00 96.31 79 SER A CA 1
ATOM 652 C C . SER A 1 79 ? 1.453 -13.941 0.162 1.00 96.31 79 SER A C 1
ATOM 654 O O . SER A 1 79 ? 1.934 -12.974 -0.426 1.00 96.31 79 SER A O 1
ATOM 656 N N . VAL A 1 80 ? 1.655 -15.197 -0.247 1.00 97.31 80 VAL A N 1
ATOM 657 C CA . VAL A 1 80 ? 2.514 -15.539 -1.393 1.00 97.31 80 VAL A CA 1
ATOM 658 C C . VAL A 1 80 ? 1.956 -14.968 -2.694 1.00 97.31 80 VAL A C 1
ATOM 660 O O . VAL A 1 80 ? 2.707 -14.382 -3.474 1.00 97.31 80 VAL A O 1
ATOM 663 N N . VAL A 1 81 ? 0.648 -15.098 -2.928 1.00 97.56 81 VAL A N 1
ATOM 664 C CA . VAL A 1 81 ? -0.009 -14.573 -4.133 1.00 97.56 81 VAL A CA 1
ATOM 665 C C . VAL A 1 81 ? 0.082 -13.053 -4.173 1.00 97.56 81 VAL A C 1
ATOM 667 O O . VAL A 1 81 ? 0.485 -12.507 -5.196 1.00 97.56 81 VAL A O 1
ATOM 670 N N . LEU A 1 82 ? -0.231 -12.368 -3.071 1.00 95.62 82 LEU A N 1
ATOM 671 C CA . LEU A 1 82 ? -0.180 -10.908 -3.004 1.00 95.62 82 LEU A CA 1
ATOM 672 C C . LEU A 1 82 ? 1.248 -10.384 -3.195 1.00 95.62 82 LEU A C 1
ATOM 674 O O . LEU A 1 82 ? 1.457 -9.458 -3.975 1.00 95.62 82 LEU A O 1
ATOM 678 N N . LEU A 1 83 ? 2.238 -11.006 -2.552 1.00 96.31 83 LEU A N 1
ATOM 679 C CA . LEU A 1 83 ? 3.644 -10.628 -2.699 1.00 96.31 83 LEU A CA 1
ATOM 680 C C . LEU A 1 83 ? 4.134 -10.843 -4.134 1.00 96.31 83 LEU A C 1
ATOM 682 O O . LEU A 1 83 ? 4.767 -9.960 -4.710 1.00 96.31 83 LEU A O 1
ATOM 686 N N . THR A 1 84 ? 3.799 -11.988 -4.733 1.00 96.94 84 THR A N 1
ATOM 687 C CA . THR A 1 84 ? 4.167 -12.294 -6.122 1.00 96.94 84 THR A CA 1
ATOM 688 C C . THR A 1 84 ? 3.504 -11.321 -7.093 1.00 96.94 84 THR A C 1
ATOM 690 O O . THR A 1 84 ? 4.159 -10.834 -8.009 1.00 96.94 84 THR A O 1
ATOM 693 N N . LEU A 1 85 ? 2.228 -10.989 -6.876 1.00 94.75 85 LEU A N 1
ATOM 694 C CA . LEU A 1 85 ? 1.491 -10.033 -7.701 1.00 94.75 85 LEU A CA 1
ATOM 695 C C . LEU A 1 85 ? 2.149 -8.652 -7.658 1.00 94.75 85 LEU A C 1
ATOM 697 O O . LEU A 1 85 ? 2.429 -8.093 -8.715 1.00 94.75 85 LEU A O 1
ATOM 701 N N . ILE A 1 86 ? 2.446 -8.125 -6.465 1.00 92.81 86 ILE A N 1
ATOM 702 C CA . ILE A 1 86 ? 3.111 -6.821 -6.320 1.00 92.81 86 ILE A CA 1
ATOM 703 C C . ILE A 1 86 ? 4.483 -6.845 -6.999 1.00 92.81 86 ILE A C 1
ATOM 705 O O . ILE A 1 86 ? 4.812 -5.920 -7.736 1.00 92.81 86 ILE A O 1
ATOM 709 N N . LEU A 1 87 ? 5.265 -7.912 -6.817 1.00 95.19 87 LEU A N 1
ATOM 710 C CA . LEU A 1 87 ? 6.589 -8.029 -7.429 1.00 95.19 87 LEU A CA 1
ATOM 711 C C . LEU A 1 87 ? 6.518 -8.044 -8.962 1.00 95.19 87 LEU A C 1
ATOM 713 O O . LEU A 1 87 ? 7.263 -7.315 -9.616 1.00 95.19 87 LEU A O 1
ATOM 717 N N . VAL A 1 88 ? 5.596 -8.820 -9.541 1.00 96.25 88 VAL A N 1
ATOM 718 C CA . VAL A 1 88 ? 5.366 -8.840 -10.995 1.00 96.25 88 VAL A CA 1
ATOM 719 C C . VAL A 1 88 ? 4.906 -7.472 -11.487 1.00 96.25 88 VAL A C 1
ATOM 721 O O . VAL A 1 88 ? 5.399 -6.994 -12.502 1.00 96.25 88 VAL A O 1
ATOM 724 N N . LEU A 1 89 ? 4.004 -6.811 -10.767 1.00 93.31 89 LEU A N 1
ATOM 725 C CA . LEU A 1 89 ? 3.491 -5.495 -11.135 1.00 93.31 89 LEU A CA 1
ATOM 726 C C . LEU A 1 89 ? 4.597 -4.431 -11.131 1.00 93.31 89 LEU A C 1
ATOM 728 O O . LEU A 1 89 ? 4.697 -3.655 -12.080 1.00 93.31 89 LEU A O 1
ATOM 732 N N . VAL A 1 90 ? 5.468 -4.426 -10.118 1.00 93.00 90 VAL A N 1
ATOM 733 C CA . VAL A 1 90 ? 6.631 -3.526 -10.045 1.00 93.00 90 VAL A CA 1
ATOM 734 C C . VAL A 1 90 ? 7.634 -3.828 -11.158 1.00 93.00 90 VAL A C 1
ATOM 736 O O . VAL A 1 90 ? 8.148 -2.903 -11.787 1.00 93.00 90 VAL A O 1
ATOM 739 N N . PHE A 1 91 ? 7.874 -5.106 -11.456 1.00 95.00 91 PHE A N 1
ATOM 740 C CA . PHE A 1 91 ? 8.736 -5.507 -12.565 1.00 95.00 91 PHE A CA 1
ATOM 741 C C . PHE A 1 91 ? 8.177 -5.050 -13.920 1.00 95.00 91 PHE A C 1
ATOM 743 O O . PHE A 1 91 ? 8.888 -4.420 -14.700 1.00 95.00 91 PHE A O 1
ATOM 750 N N . VAL A 1 92 ? 6.890 -5.291 -14.184 1.00 94.50 92 VAL A N 1
ATOM 751 C CA . VAL A 1 92 ? 6.205 -4.832 -15.402 1.00 94.50 92 VAL A CA 1
ATOM 752 C C . VAL A 1 92 ? 6.244 -3.307 -15.500 1.00 94.50 92 VAL A C 1
ATOM 754 O O . VAL A 1 92 ? 6.555 -2.780 -16.566 1.00 94.50 92 VAL A O 1
ATOM 757 N N . ARG A 1 93 ? 6.005 -2.588 -14.394 1.00 92.81 93 ARG A N 1
ATOM 758 C CA . ARG A 1 93 ? 6.129 -1.124 -14.331 1.00 92.81 93 ARG A CA 1
ATOM 759 C C . ARG A 1 93 ? 7.524 -0.664 -14.762 1.00 92.81 93 ARG A C 1
ATOM 761 O O . ARG A 1 93 ? 7.621 0.260 -15.564 1.00 92.81 93 ARG A O 1
ATOM 768 N N . LEU A 1 94 ? 8.584 -1.312 -14.273 1.00 91.62 94 LEU A N 1
ATOM 769 C CA . LEU A 1 94 ? 9.965 -0.982 -14.635 1.00 91.62 94 LEU A CA 1
ATOM 770 C C . LEU A 1 94 ? 10.252 -1.256 -16.117 1.00 91.62 94 LEU A C 1
ATOM 772 O O . LEU A 1 94 ? 10.802 -0.396 -16.802 1.00 91.62 94 LEU A O 1
ATOM 776 N N . VAL A 1 95 ? 9.858 -2.427 -16.623 1.00 93.38 95 VAL A N 1
ATOM 777 C CA . VAL A 1 95 ? 10.079 -2.808 -18.027 1.00 93.38 95 VAL A CA 1
ATOM 778 C C . VAL A 1 95 ? 9.364 -1.847 -18.974 1.00 93.38 95 VAL A C 1
ATOM 780 O O . VAL A 1 95 ? 9.975 -1.372 -19.929 1.00 93.38 95 VAL A O 1
ATOM 783 N N . LEU A 1 96 ? 8.099 -1.514 -18.699 1.00 91.94 96 LEU A N 1
ATOM 784 C CA . LEU A 1 96 ? 7.342 -0.557 -19.508 1.00 91.94 96 LEU A CA 1
ATOM 785 C C . LEU A 1 96 ? 7.982 0.832 -19.465 1.00 91.94 96 LEU A C 1
ATOM 787 O O . LEU A 1 96 ? 8.154 1.449 -20.513 1.00 91.94 96 LEU A O 1
ATOM 791 N N . PHE A 1 97 ? 8.390 1.304 -18.286 1.00 90.06 97 PHE A N 1
ATOM 792 C CA . PHE A 1 97 ? 9.054 2.597 -18.152 1.00 90.06 97 PHE A CA 1
ATOM 793 C C . PHE A 1 97 ? 10.339 2.669 -18.986 1.00 90.06 97 PHE A C 1
ATOM 795 O O . PHE A 1 97 ? 10.495 3.593 -19.778 1.00 90.06 97 PHE A O 1
ATOM 802 N N . VAL A 1 98 ? 11.227 1.674 -18.873 1.00 89.06 98 VAL A N 1
ATOM 803 C CA . VAL A 1 98 ? 12.479 1.617 -19.649 1.00 89.06 98 VAL A CA 1
ATOM 804 C C . VAL A 1 98 ? 12.197 1.523 -21.149 1.00 89.06 98 VAL A C 1
ATOM 806 O O . VAL A 1 98 ? 12.828 2.222 -21.938 1.00 89.06 98 VAL A O 1
ATOM 809 N N . PHE A 1 99 ? 11.224 0.703 -21.551 1.00 89.75 99 PHE A N 1
ATOM 810 C CA . PHE A 1 99 ? 10.835 0.565 -22.951 1.00 89.75 99 PHE A CA 1
ATOM 811 C C . PHE A 1 99 ? 10.358 1.897 -23.544 1.00 89.75 99 PHE A C 1
ATOM 813 O O . PHE A 1 99 ? 10.900 2.346 -24.552 1.00 89.75 99 PHE A O 1
ATOM 820 N N . PHE A 1 100 ? 9.394 2.569 -22.907 1.00 89.56 100 PHE A N 1
ATOM 821 C CA . PHE A 1 100 ? 8.879 3.859 -23.379 1.00 89.56 100 PHE A CA 1
ATOM 822 C C . PHE A 1 100 ? 9.907 4.992 -23.261 1.00 89.56 100 PHE A C 1
ATOM 824 O O . PHE A 1 100 ? 9.904 5.905 -24.094 1.00 89.56 100 PHE A O 1
ATOM 831 N N . TRP A 1 101 ? 10.835 4.903 -22.304 1.00 87.88 101 TRP A N 1
ATOM 832 C CA . TRP A 1 101 ? 11.926 5.861 -22.150 1.00 87.88 101 TRP A CA 1
ATOM 833 C C . TRP A 1 101 ? 12.811 5.923 -23.395 1.00 87.88 101 TRP A C 1
ATOM 835 O O . TRP A 1 101 ? 13.206 7.019 -23.796 1.00 87.88 101 TRP A O 1
ATOM 845 N N . PHE A 1 102 ? 13.101 4.790 -24.048 1.00 85.00 102 PHE A N 1
ATOM 846 C CA . PHE A 1 102 ? 13.866 4.790 -25.304 1.00 85.00 102 PHE A CA 1
ATOM 847 C C . PHE A 1 102 ? 13.183 5.609 -26.409 1.00 85.00 102 PHE A C 1
ATOM 849 O O . PHE A 1 102 ? 13.869 6.227 -27.221 1.00 85.00 102 PHE A O 1
ATOM 856 N N . PHE A 1 103 ? 11.850 5.690 -26.395 1.00 84.81 103 PHE A N 1
ATOM 857 C CA . PHE A 1 103 ? 11.056 6.489 -27.334 1.00 84.81 103 PHE A CA 1
ATOM 858 C C . PHE A 1 103 ? 10.843 7.948 -26.892 1.00 84.81 103 PHE A C 1
ATOM 860 O O . PHE A 1 103 ? 10.152 8.694 -27.583 1.00 84.81 103 PHE A O 1
ATOM 867 N N . GLY A 1 104 ? 11.410 8.377 -25.760 1.00 83.88 104 GLY A N 1
ATOM 868 C CA . GLY A 1 104 ? 11.229 9.737 -25.240 1.00 83.88 104 GLY A CA 1
ATOM 869 C C . GLY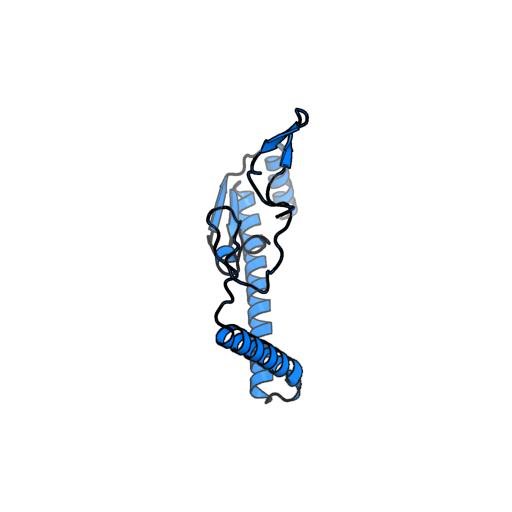 A 1 104 ? 9.933 9.964 -24.464 1.00 83.88 104 GLY A C 1
ATOM 870 O O . GLY A 1 104 ? 9.525 11.107 -24.250 1.00 83.88 104 GLY A O 1
ATOM 871 N N . TYR A 1 105 ? 9.287 8.888 -24.016 1.00 86.69 105 TYR A N 1
ATOM 872 C CA . TYR A 1 105 ? 8.081 8.954 -23.199 1.00 86.69 105 TYR A CA 1
ATOM 873 C C . TYR A 1 105 ? 8.357 8.444 -21.785 1.00 86.69 105 TYR A C 1
ATOM 875 O O . TYR A 1 105 ? 9.008 7.424 -21.583 1.00 86.69 105 TYR A O 1
ATOM 883 N N . GLN A 1 106 ? 7.824 9.147 -20.794 1.00 86.25 106 GLN A N 1
ATOM 884 C CA . GLN A 1 106 ? 7.792 8.709 -19.405 1.00 86.25 106 GLN A CA 1
ATOM 885 C C . GLN A 1 106 ? 6.437 8.050 -19.166 1.00 86.25 106 GLN A C 1
ATOM 887 O O . GLN A 1 106 ? 5.430 8.734 -18.985 1.00 86.25 106 GLN A O 1
ATOM 892 N N . PHE A 1 107 ? 6.404 6.722 -19.250 1.00 90.69 107 PHE A N 1
ATOM 893 C CA . PHE A 1 107 ? 5.193 5.932 -19.046 1.00 90.69 107 PHE A CA 1
ATOM 894 C C . PHE A 1 107 ? 5.179 5.318 -17.648 1.00 90.69 107 PHE A C 1
ATOM 896 O O . PHE A 1 107 ? 6.060 4.533 -17.301 1.00 90.69 107 PHE A O 1
ATOM 9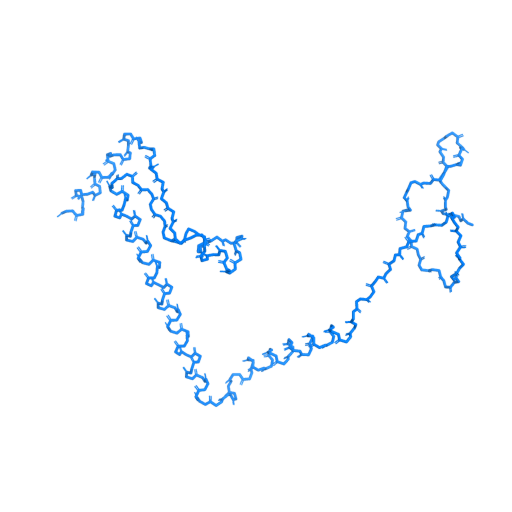03 N N . TRP A 1 108 ? 4.146 5.618 -16.873 1.00 88.81 108 TRP A N 1
ATOM 904 C CA . TRP A 1 108 ? 3.945 5.114 -15.525 1.00 88.81 108 TRP A CA 1
ATOM 905 C C . TRP A 1 108 ? 2.692 4.241 -15.456 1.00 88.81 108 TRP A C 1
ATOM 907 O O . TRP A 1 108 ? 1.573 4.702 -15.676 1.00 88.81 108 TRP A O 1
ATOM 917 N N . LEU A 1 109 ? 2.885 2.967 -15.111 1.00 87.88 109 LEU A N 1
ATOM 918 C CA . LEU A 1 109 ? 1.802 2.063 -14.728 1.00 87.88 109 LEU A CA 1
ATOM 919 C C . LEU A 1 109 ? 1.555 2.209 -13.222 1.00 87.88 109 LEU A C 1
ATOM 921 O O . LEU A 1 109 ? 2.479 1.982 -12.438 1.00 87.88 109 LEU A O 1
ATOM 925 N N . LEU A 1 110 ? 0.327 2.568 -12.837 1.00 88.69 110 LEU A N 1
ATOM 926 C CA . LEU A 1 110 ? -0.088 2.861 -11.457 1.00 88.69 110 LEU A CA 1
ATOM 927 C C . LEU A 1 110 ? 0.847 3.884 -10.780 1.00 88.69 110 LEU A C 1
ATOM 929 O O . LEU A 1 110 ? 1.623 3.525 -9.885 1.00 88.69 110 LEU A O 1
ATOM 933 N N . PRO A 1 111 ? 0.810 5.162 -11.212 1.00 85.56 111 PRO A N 1
ATOM 934 C CA . PRO A 1 111 ? 1.699 6.210 -10.707 1.00 85.56 111 PRO A CA 1
ATOM 935 C C . PRO A 1 111 ? 1.661 6.326 -9.177 1.00 85.56 111 PRO A C 1
ATOM 937 O O . PRO A 1 111 ? 2.716 6.375 -8.543 1.00 85.56 111 PRO A O 1
ATOM 940 N N . ASN A 1 112 ? 0.467 6.236 -8.584 1.00 89.75 112 ASN A N 1
ATOM 941 C CA . ASN A 1 112 ? 0.234 6.409 -7.148 1.00 89.75 112 ASN A CA 1
ATOM 942 C C . ASN A 1 112 ? 0.567 5.186 -6.279 1.00 89.75 112 ASN A C 1
ATOM 944 O O . ASN A 1 112 ? 0.411 5.254 -5.063 1.00 89.75 112 ASN A O 1
ATOM 948 N N . LEU A 1 113 ? 1.050 4.077 -6.851 1.00 86.44 113 LEU A N 1
ATOM 949 C CA . LEU A 1 113 ? 1.276 2.839 -6.090 1.00 86.44 113 LEU A CA 1
ATOM 950 C C . LEU A 1 113 ? 2.268 3.003 -4.920 1.00 86.44 113 LEU A C 1
ATOM 952 O O . LEU A 1 113 ? 2.133 2.328 -3.906 1.00 86.44 113 LEU A O 1
ATOM 956 N N . PHE A 1 114 ? 3.263 3.881 -5.070 1.00 84.12 114 PHE A N 1
ATOM 957 C CA . PHE A 1 114 ? 4.277 4.180 -4.047 1.00 84.12 114 PHE A CA 1
ATOM 958 C C . PHE A 1 114 ? 4.098 5.570 -3.427 1.00 84.12 114 PHE A C 1
ATOM 960 O O . PHE A 1 114 ? 5.029 6.100 -2.830 1.00 84.12 114 PHE A O 1
ATOM 967 N N . ASN A 1 115 ? 2.932 6.189 -3.615 1.00 87.75 115 ASN A N 1
ATOM 968 C CA . ASN A 1 115 ? 2.645 7.486 -3.026 1.00 87.75 115 ASN A CA 1
ATOM 969 C C . ASN A 1 115 ? 2.168 7.290 -1.580 1.00 87.75 115 ASN A C 1
ATOM 971 O O . ASN A 1 115 ? 1.150 6.639 -1.351 1.00 87.75 115 ASN A O 1
ATOM 975 N N . GLU A 1 116 ? 2.913 7.839 -0.622 1.00 84.69 116 GLU A N 1
ATOM 976 C CA . GLU A 1 116 ? 2.627 7.727 0.815 1.00 84.69 116 GLU A CA 1
ATOM 977 C C . GLU A 1 116 ? 1.382 8.525 1.230 1.00 84.69 116 GLU A C 1
ATOM 979 O O . GLU A 1 116 ? 0.714 8.166 2.200 1.00 84.69 116 GLU A O 1
ATOM 984 N N . ASP A 1 117 ? 1.030 9.559 0.461 1.00 88.44 117 ASP A N 1
ATOM 985 C CA . ASP A 1 117 ? -0.136 10.412 0.708 1.00 88.44 117 ASP A CA 1
ATOM 986 C C . ASP A 1 117 ? -1.426 9.850 0.084 1.00 88.44 117 ASP A C 1
ATOM 988 O O . ASP A 1 117 ? -2.524 10.351 0.344 1.00 88.44 117 ASP A O 1
ATOM 992 N N . ALA A 1 118 ? -1.318 8.815 -0.757 1.00 86.19 118 ALA A N 1
ATOM 993 C CA . ALA A 1 118 ? -2.462 8.201 -1.415 1.00 86.19 118 ALA A CA 1
ATOM 994 C C . ALA A 1 118 ? -3.130 7.162 -0.501 1.00 86.19 118 ALA A C 1
ATOM 996 O O . ALA A 1 118 ? -2.484 6.270 0.050 1.00 86.19 118 ALA A O 1
ATOM 997 N N . GLY A 1 119 ? -4.457 7.244 -0.368 1.00 86.75 119 GLY A N 1
ATOM 998 C CA . GLY A 1 119 ? -5.234 6.185 0.273 1.00 86.75 119 GLY A CA 1
ATOM 999 C C . GLY A 1 119 ? -5.176 4.885 -0.534 1.00 86.75 119 GLY A C 1
ATOM 1000 O O . GLY A 1 119 ? -4.873 4.904 -1.720 1.00 86.75 119 GLY A O 1
ATOM 1001 N N . ILE A 1 120 ? -5.548 3.749 0.071 1.00 84.38 120 ILE A N 1
ATOM 1002 C CA . ILE A 1 120 ? -5.461 2.426 -0.585 1.00 84.38 120 ILE A CA 1
ATOM 1003 C C . ILE A 1 120 ? -6.142 2.418 -1.961 1.00 84.38 120 ILE A C 1
ATOM 1005 O O . ILE A 1 120 ? -5.610 1.847 -2.904 1.00 84.38 120 ILE A O 1
ATOM 1009 N N . ILE A 1 121 ? -7.315 3.044 -2.083 1.00 86.69 121 ILE A N 1
ATOM 1010 C CA . ILE A 1 121 ? -8.073 3.091 -3.343 1.00 86.69 121 ILE A CA 1
ATOM 1011 C C . ILE A 1 121 ? -7.387 4.023 -4.350 1.00 86.69 121 ILE A C 1
ATOM 1013 O O . ILE A 1 121 ? -7.254 3.672 -5.523 1.00 86.69 121 ILE A O 1
ATOM 1017 N N . ASP A 1 122 ? -6.901 5.169 -3.878 1.00 86.19 122 ASP A N 1
ATOM 1018 C CA . ASP A 1 122 ? -6.224 6.169 -4.703 1.00 86.19 122 ASP A CA 1
ATOM 1019 C C . ASP A 1 122 ? -4.834 5.702 -5.159 1.00 86.19 122 ASP A C 1
ATOM 1021 O O . ASP A 1 122 ? -4.343 6.149 -6.188 1.00 86.19 122 ASP A O 1
ATOM 1025 N N . SER A 1 123 ? -4.204 4.743 -4.476 1.00 87.94 123 SER A N 1
ATOM 1026 C CA . SER A 1 123 ? -2.965 4.115 -4.953 1.00 87.94 123 SER A CA 1
ATOM 1027 C C . SER A 1 123 ? -3.170 3.316 -6.246 1.00 87.94 123 SER A C 1
ATOM 1029 O O . SER A 1 123 ? -2.233 3.170 -7.034 1.00 87.94 123 SER A O 1
ATOM 1031 N N . PHE A 1 124 ? -4.383 2.798 -6.483 1.00 84.25 124 PHE A N 1
ATOM 1032 C CA . PHE A 1 124 ? -4.705 1.985 -7.662 1.00 84.25 124 PHE A CA 1
ATOM 1033 C C . PHE A 1 124 ? -5.298 2.784 -8.828 1.00 84.25 124 PHE A C 1
ATOM 1035 O O . PHE A 1 124 ? -5.612 2.209 -9.871 1.00 84.25 124 PHE A O 1
ATOM 1042 N N . LEU A 1 125 ? -5.470 4.096 -8.674 1.00 85.12 125 LEU A N 1
ATOM 1043 C CA . LEU A 1 125 ? -6.084 4.982 -9.659 1.00 85.12 125 LEU A CA 1
ATOM 1044 C C . LEU A 1 125 ? -5.260 6.276 -9.781 1.00 85.12 125 LEU A C 1
ATOM 1046 O O . LEU A 1 125 ? -4.850 6.824 -8.766 1.00 85.12 125 LEU A O 1
ATOM 1050 N N . PRO A 1 126 ? -5.043 6.833 -10.984 1.00 84.62 126 PRO A N 1
ATOM 1051 C CA . PRO A 1 126 ? -5.319 6.276 -12.311 1.00 84.62 126 PRO A CA 1
ATOM 1052 C C . PRO A 1 126 ? -4.392 5.094 -12.652 1.00 84.62 126 PRO A C 1
ATOM 1054 O O . PRO A 1 126 ? -3.379 4.870 -12.001 1.00 84.62 126 PRO A O 1
ATOM 1057 N N . TRP A 1 127 ? -4.745 4.300 -13.668 1.00 85.31 127 TRP A N 1
ATOM 1058 C CA . TRP A 1 127 ? -4.013 3.059 -13.986 1.00 85.31 127 TRP A CA 1
ATOM 1059 C C . TRP A 1 127 ? -2.765 3.310 -14.828 1.00 85.31 127 TRP A C 1
ATOM 1061 O O . TRP A 1 127 ? -1.792 2.564 -14.746 1.00 85.31 127 TRP A O 1
ATOM 1071 N N . ILE A 1 128 ? -2.809 4.346 -15.661 1.00 88.81 128 ILE A N 1
ATOM 1072 C CA . ILE A 1 128 ? -1.775 4.680 -16.629 1.00 88.81 128 ILE A CA 1
ATOM 1073 C C . ILE A 1 128 ? -1.614 6.194 -16.636 1.00 88.81 128 ILE A C 1
ATOM 1075 O O . ILE A 1 128 ? -2.601 6.925 -16.702 1.00 88.81 128 ILE A O 1
ATOM 1079 N N . GLU A 1 129 ? -0.370 6.643 -16.631 1.00 88.62 129 GLU A N 1
ATOM 1080 C CA . GLU A 1 129 ? 0.004 8.026 -16.868 1.00 88.62 129 GLU A CA 1
ATOM 1081 C C . GLU A 1 129 ? 1.155 8.050 -17.873 1.00 88.62 129 GLU A C 1
ATOM 1083 O O . GLU A 1 129 ? 2.106 7.277 -17.765 1.00 88.62 129 GLU A O 1
ATOM 1088 N N . TRP A 1 130 ? 1.073 8.911 -18.885 1.00 88.44 130 TRP A N 1
ATOM 1089 C CA . TRP A 1 130 ? 2.165 9.113 -19.829 1.00 88.44 130 TRP A CA 1
ATOM 1090 C C . TRP A 1 130 ? 2.470 10.597 -19.959 1.00 88.44 130 TRP A C 1
ATOM 1092 O O . TRP A 1 130 ? 1.570 11.432 -20.047 1.00 88.44 130 TRP A O 1
ATOM 1102 N N . HIS A 1 131 ? 3.753 10.926 -20.015 1.00 86.88 131 HIS A N 1
ATOM 1103 C CA . HIS A 1 131 ? 4.222 12.269 -20.317 1.00 86.88 131 HIS A CA 1
ATOM 1104 C C . HIS A 1 131 ? 5.320 12.208 -21.369 1.00 86.88 131 HIS A C 1
ATOM 1106 O O . HIS A 1 131 ? 6.132 11.283 -21.397 1.00 86.88 131 HIS A O 1
ATOM 1112 N N . ARG A 1 132 ? 5.352 13.198 -22.262 1.00 82.88 132 ARG A N 1
ATOM 1113 C CA . ARG A 1 132 ? 6.471 13.345 -23.191 1.00 82.88 132 ARG A CA 1
ATOM 1114 C C . ARG A 1 132 ? 7.635 13.975 -22.435 1.00 82.88 132 ARG A C 1
ATOM 1116 O O . ARG A 1 132 ? 7.462 15.018 -21.811 1.00 82.88 132 ARG A O 1
ATOM 1123 N N . SER A 1 133 ? 8.796 13.333 -22.482 1.00 76.44 133 SER A N 1
ATOM 1124 C CA . SER A 1 133 ? 10.003 13.853 -21.850 1.00 76.44 133 SER A CA 1
ATOM 1125 C C . SER A 1 133 ? 10.477 15.097 -22.615 1.00 76.44 133 SER A C 1
ATOM 1127 O O . SER A 1 133 ? 10.541 15.078 -23.846 1.00 76.44 133 SER A O 1
ATOM 1129 N N . GLN A 1 134 ? 10.762 16.197 -21.909 1.00 73.88 134 GLN A N 1
ATOM 1130 C CA . GLN A 1 134 ? 11.507 17.313 -22.498 1.00 73.88 134 GLN A CA 1
ATOM 1131 C C . GLN A 1 134 ? 12.963 16.875 -22.582 1.00 73.88 134 GLN A C 1
ATOM 1133 O O . GLN A 1 134 ? 13.641 16.751 -21.567 1.00 73.88 134 GLN A O 1
ATOM 1138 N N . ASP A 1 135 ? 13.397 16.536 -23.788 1.00 70.62 135 ASP A N 1
ATOM 1139 C CA . ASP A 1 135 ? 14.686 15.896 -23.986 1.00 70.62 135 ASP A CA 1
ATOM 1140 C C . ASP A 1 135 ? 15.772 16.932 -24.274 1.00 70.62 135 ASP A C 1
ATOM 1142 O O . ASP A 1 135 ? 15.836 17.503 -25.364 1.00 70.62 135 ASP A O 1
ATOM 1146 N N . ASP A 1 136 ? 16.664 17.118 -23.303 1.00 79.44 136 ASP A N 1
ATOM 1147 C CA . ASP A 1 136 ? 17.944 17.786 -23.514 1.00 79.44 136 ASP A CA 1
ATOM 1148 C C . ASP A 1 136 ? 18.895 16.893 -24.328 1.00 79.44 136 ASP A C 1
ATOM 1150 O O . ASP A 1 136 ? 18.842 15.659 -24.275 1.00 79.44 136 ASP A O 1
ATOM 1154 N N . TRP A 1 137 ? 19.841 17.506 -25.044 1.00 79.06 137 TRP A N 1
ATOM 1155 C CA . TRP A 1 137 ? 20.860 16.803 -25.841 1.00 79.06 137 TRP A CA 1
ATOM 1156 C C . TRP A 1 137 ? 21.615 15.714 -25.050 1.00 79.06 137 TRP A C 1
ATOM 1158 O O . TRP A 1 137 ? 21.921 14.644 -25.580 1.00 79.06 137 TRP A O 1
ATOM 1168 N N . ALA A 1 138 ? 21.860 15.946 -23.757 1.00 83.19 138 ALA A N 1
ATOM 1169 C CA . ALA A 1 138 ? 22.493 14.975 -22.868 1.00 83.19 138 ALA A CA 1
ATOM 1170 C C . ALA A 1 138 ? 21.651 13.698 -22.672 1.00 83.19 138 ALA A C 1
ATOM 1172 O O . ALA A 1 138 ? 22.207 12.600 -22.617 1.00 83.19 138 ALA A O 1
ATOM 1173 N N . MET A 1 139 ? 20.317 13.810 -22.618 1.00 81.44 139 MET A N 1
ATOM 1174 C CA . MET A 1 139 ? 19.421 12.654 -22.482 1.00 81.44 139 MET A CA 1
ATOM 1175 C C . MET A 1 139 ? 19.395 11.809 -23.755 1.00 81.44 139 MET A C 1
ATOM 1177 O O . MET A 1 139 ? 19.374 10.581 -23.672 1.00 81.44 139 MET A O 1
ATOM 1181 N N . PHE A 1 140 ? 19.471 12.438 -24.931 1.00 78.75 140 PHE A N 1
ATOM 1182 C CA . PHE A 1 140 ? 19.627 11.715 -26.195 1.00 78.75 140 PHE A CA 1
ATOM 1183 C C . PHE A 1 140 ? 20.943 10.933 -26.250 1.00 78.75 140 PHE A C 1
ATOM 1185 O O . PHE A 1 140 ? 20.930 9.744 -26.571 1.00 78.75 140 PHE A O 1
ATOM 1192 N N . ALA A 1 141 ? 22.062 11.562 -25.876 1.00 83.00 141 ALA A N 1
ATOM 1193 C CA . ALA A 1 141 ? 23.361 10.894 -25.822 1.00 83.00 141 ALA A CA 1
ATOM 1194 C C . ALA A 1 141 ? 23.360 9.711 -24.835 1.00 83.00 141 ALA A C 1
ATOM 1196 O O . ALA A 1 141 ? 23.841 8.629 -25.171 1.00 83.00 141 ALA A O 1
ATOM 1197 N N . ALA A 1 142 ? 22.754 9.881 -23.656 1.00 84.62 142 ALA A N 1
ATOM 1198 C CA . ALA A 1 142 ? 22.617 8.817 -22.663 1.00 84.62 142 ALA A CA 1
ATOM 1199 C C . ALA A 1 142 ? 21.770 7.637 -23.174 1.00 84.62 142 ALA A C 1
ATOM 1201 O O . ALA A 1 142 ? 22.141 6.484 -22.966 1.00 84.62 142 ALA A O 1
ATOM 1202 N N . ARG A 1 143 ? 20.664 7.898 -23.889 1.00 83.94 143 ARG A N 1
ATOM 1203 C CA . ARG A 1 143 ? 19.829 6.841 -24.491 1.00 83.94 143 ARG A CA 1
ATOM 1204 C C . ARG A 1 143 ? 20.589 6.035 -25.539 1.00 83.94 143 ARG A C 1
ATOM 1206 O O . ARG A 1 143 ? 20.510 4.811 -25.521 1.00 83.94 143 ARG A O 1
ATOM 1213 N N . ILE A 1 144 ? 21.335 6.708 -26.416 1.00 83.19 144 ILE A N 1
ATOM 1214 C CA . ILE A 1 144 ? 22.145 6.052 -27.453 1.00 83.19 144 ILE A CA 1
ATOM 1215 C C . ILE A 1 144 ? 23.264 5.225 -26.812 1.00 83.19 144 ILE A C 1
ATOM 1217 O O . ILE A 1 144 ? 23.460 4.074 -27.187 1.00 83.19 144 ILE A O 1
ATOM 1221 N N . PHE A 1 145 ? 23.954 5.770 -25.808 1.00 88.00 145 PHE A N 1
ATOM 1222 C CA . PHE A 1 145 ? 24.996 5.047 -25.078 1.00 88.00 145 PHE A CA 1
ATOM 1223 C C . PHE A 1 145 ? 24.450 3.789 -24.386 1.00 88.00 145 PHE A C 1
ATOM 1225 O O . PHE A 1 145 ? 25.007 2.707 -24.556 1.00 88.00 145 PHE A O 1
ATOM 1232 N N . CYS A 1 146 ? 23.328 3.900 -23.667 1.00 84.56 146 CYS A N 1
ATOM 1233 C CA . CYS A 1 146 ? 22.683 2.750 -23.033 1.00 84.56 146 CYS A CA 1
ATOM 1234 C C . CYS A 1 146 ? 22.201 1.712 -24.055 1.00 84.56 146 CYS A C 1
ATOM 1236 O O . CYS A 1 146 ? 22.367 0.521 -23.807 1.00 84.56 146 CYS A O 1
ATOM 1238 N N . ALA A 1 147 ? 21.646 2.139 -25.196 1.00 81.88 147 ALA A N 1
ATOM 1239 C CA . ALA A 1 147 ? 21.217 1.238 -26.268 1.00 81.88 147 ALA A CA 1
ATOM 1240 C C . ALA A 1 147 ? 22.397 0.470 -26.886 1.00 81.88 147 ALA A C 1
ATOM 1242 O O . ALA A 1 147 ? 22.272 -0.719 -27.144 1.00 81.88 147 ALA A O 1
ATOM 1243 N N . ILE A 1 148 ? 23.551 1.122 -27.073 1.00 84.81 148 ILE A N 1
ATOM 1244 C CA . ILE A 1 148 ? 24.778 0.473 -27.564 1.00 84.81 148 ILE A CA 1
ATOM 1245 C C . ILE A 1 148 ? 25.340 -0.507 -26.528 1.00 84.81 148 ILE A C 1
ATOM 1247 O O . ILE A 1 148 ? 25.820 -1.567 -26.898 1.00 84.81 148 ILE A O 1
ATOM 1251 N N . LEU A 1 149 ? 25.284 -0.172 -25.237 1.00 86.00 149 LEU A N 1
ATOM 1252 C CA . LEU A 1 149 ? 25.782 -1.036 -24.159 1.00 86.00 149 LEU A CA 1
ATOM 1253 C C . LEU A 1 149 ? 24.912 -2.289 -23.940 1.00 86.00 149 LEU A C 1
ATOM 1255 O O . LEU A 1 149 ? 25.385 -3.281 -23.393 1.00 86.00 149 LEU A O 1
ATOM 1259 N N . THR A 1 150 ? 23.629 -2.219 -24.302 1.00 80.69 150 THR A N 1
ATOM 1260 C CA . THR A 1 150 ? 22.673 -3.331 -24.160 1.00 80.69 150 THR A CA 1
ATOM 1261 C C . THR A 1 150 ? 22.503 -4.173 -25.427 1.00 80.69 150 THR A C 1
ATOM 1263 O O . THR A 1 150 ? 21.900 -5.242 -25.332 1.00 80.69 150 THR A O 1
ATOM 1266 N N . ALA A 1 151 ? 23.018 -3.715 -26.574 1.00 72.00 151 ALA A N 1
ATOM 1267 C CA . ALA A 1 151 ? 23.055 -4.445 -27.846 1.00 72.00 151 ALA A CA 1
ATOM 1268 C C . ALA A 1 151 ? 24.280 -5.368 -27.937 1.00 72.00 151 ALA A C 1
ATOM 1270 O O . ALA A 1 151 ? 24.123 -6.472 -28.506 1.00 72.00 151 ALA A O 1
#

Sequence (151 aa):
IDGVIEQDEEGRFKRPKWPKRLAMTPKQNFDPQAFYVVVYEGSKSWQHFILFCIIAAVLCVCMFPAWPLKLKVAVWYLSVVLLTLILVLVFVRLVLFVFFWFFGYQFWLLPNLFNEDAGIIDSFLPWIEWHRSQDDWAMFAARIFCAILTA